Protein AF-A0A699GNB8-F1 (afdb_monomer)

Organism: Tanacetum cinerariifolium (NCBI:txid118510)

Mean predicted aligned error: 13.96 Å

Secondary structure (DSSP, 8-state):
--EE-TT--EE-PEEEEEEEEETTEEEEEEEEE------TT------HHHHHHTT-EEE-SSSSS-EEEEEETTEEEEEEHHHHTT-PPPTT-----TTTHHHHHHHHHHHHHTT-HHHHHHHH-S-----S---

InterPro domains:
  IPR021109 Aspartic peptidase domain superfamily [G3DSA:2.40.70.10] (1-85)

pLDDT: mean 73.47, std 14.06, range [39.5, 93.69]

Nearest PDB structures (foldseek):
  6l6r-assembly1_C  TM=3.092E-01  e=8.730E+00  Homo sapiens
  6z1p-assembly1_BR  TM=1.846E-01  e=8.236E+00  Tetrahymena thermophila SB210

Radius of gyration: 20.53 Å; Cα contacts (8 Å, |Δi|>4): 117; chains: 1; bounding box: 53×60×34 Å

Structure (mmCIF, N/CA/C/O backbone):
data_AF-A0A699GNB8-F1
#
_entry.id   AF-A0A699GNB8-F1
#
loop_
_atom_site.group_PDB
_atom_site.id
_atom_site.type_symbol
_atom_site.label_atom_id
_atom_site.label_alt_id
_atom_site.label_comp_id
_atom_site.label_asym_id
_atom_site.label_entity_id
_atom_site.label_seq_id
_atom_site.pdbx_PDB_ins_code
_atom_site.Cartn_x
_atom_site.Cartn_y
_atom_site.Cartn_z
_atom_site.occupancy
_atom_site.B_iso_or_equiv
_atom_site.auth_seq_id
_atom_site.auth_comp_id
_atom_site.auth_asym_id
_atom_site.auth_atom_id
_atom_site.pdbx_PDB_model_num
ATOM 1 N N . MET A 1 1 ? -0.543 -7.658 -21.594 1.00 76.81 1 MET A N 1
ATOM 2 C CA . MET A 1 1 ? -0.423 -6.201 -21.358 1.00 76.81 1 MET A CA 1
ATOM 3 C C . MET A 1 1 ? 0.951 -5.943 -20.771 1.00 76.81 1 MET A C 1
ATOM 5 O O . MET A 1 1 ? 1.406 -6.780 -20.005 1.00 76.81 1 MET A O 1
ATOM 9 N N . SER A 1 2 ? 1.599 -4.843 -21.142 1.00 83.44 2 SER A N 1
ATOM 10 C CA . SER A 1 2 ? 2.907 -4.433 -20.618 1.00 83.44 2 SER A CA 1
ATOM 11 C C . SER A 1 2 ? 2.793 -3.058 -19.958 1.00 83.44 2 SER A C 1
ATOM 13 O O . SER A 1 2 ? 1.975 -2.239 -20.381 1.00 83.44 2 SER A O 1
ATOM 15 N N . LEU A 1 3 ? 3.593 -2.815 -18.926 1.00 83.88 3 LEU A N 1
ATOM 16 C CA . LEU A 1 3 ? 3.687 -1.549 -18.209 1.00 83.88 3 LEU A CA 1
ATOM 17 C C . LEU A 1 3 ? 5.071 -0.946 -18.474 1.00 83.88 3 LEU A C 1
ATOM 19 O O . LEU A 1 3 ? 6.071 -1.626 -18.270 1.00 83.88 3 LEU A O 1
ATOM 23 N N . GLU A 1 4 ? 5.133 0.304 -18.928 1.00 87.56 4 GLU A N 1
ATOM 24 C CA . GLU A 1 4 ? 6.392 1.052 -19.014 1.00 87.56 4 GLU A CA 1
ATOM 25 C C . GLU A 1 4 ? 6.551 1.882 -17.736 1.00 87.56 4 GLU A C 1
ATOM 27 O O . GLU A 1 4 ? 5.699 2.715 -17.410 1.00 87.56 4 GLU A O 1
ATOM 32 N N . LEU A 1 5 ? 7.610 1.607 -16.980 1.00 84.00 5 LEU A N 1
ATOM 33 C CA . LEU A 1 5 ? 7.941 2.318 -15.750 1.00 84.00 5 LEU A CA 1
ATOM 34 C C . LEU A 1 5 ? 8.603 3.673 -16.056 1.00 84.00 5 LEU A C 1
ATOM 36 O O . LEU A 1 5 ? 8.977 3.978 -17.187 1.00 84.00 5 LEU A O 1
ATOM 40 N N . ALA A 1 6 ? 8.754 4.523 -15.035 1.00 79.50 6 ALA A N 1
ATOM 41 C CA . ALA A 1 6 ? 9.341 5.860 -15.198 1.00 79.50 6 ALA A CA 1
ATOM 42 C C . ALA A 1 6 ? 10.817 5.830 -15.648 1.00 79.50 6 ALA A C 1
ATOM 44 O O . ALA A 1 6 ? 11.308 6.796 -16.230 1.00 79.50 6 ALA A O 1
ATOM 45 N N . ASP A 1 7 ? 11.509 4.719 -15.398 1.00 84.38 7 ASP A N 1
ATOM 46 C CA . ASP A 1 7 ? 12.866 4.431 -15.867 1.00 84.38 7 ASP A CA 1
ATOM 47 C C . ASP A 1 7 ? 12.900 3.823 -17.284 1.00 84.38 7 ASP A C 1
ATOM 49 O O . ASP A 1 7 ? 13.975 3.502 -17.788 1.00 84.38 7 ASP A O 1
ATOM 53 N N . ARG A 1 8 ? 11.736 3.714 -17.945 1.00 87.25 8 ARG A N 1
ATOM 54 C CA . ARG A 1 8 ? 11.515 3.097 -19.264 1.00 87.25 8 ARG A CA 1
ATOM 55 C C . ARG A 1 8 ? 11.741 1.588 -19.308 1.00 87.25 8 ARG A C 1
ATOM 57 O O . ARG A 1 8 ? 11.813 1.013 -20.395 1.00 87.25 8 ARG A O 1
ATOM 64 N N . SER A 1 9 ? 11.847 0.929 -18.155 1.00 82.00 9 SER A N 1
ATOM 65 C CA . SER A 1 9 ? 11.803 -0.529 -18.121 1.00 82.00 9 SER A CA 1
ATOM 66 C C . SER A 1 9 ? 10.385 -1.014 -18.444 1.00 82.00 9 SER A C 1
ATOM 68 O O . SER A 1 9 ? 9.387 -0.385 -18.081 1.00 82.00 9 SER A O 1
ATOM 70 N N . ILE A 1 10 ? 10.298 -2.120 -19.182 1.00 85.25 10 ILE A N 1
ATOM 71 C CA . ILE A 1 10 ? 9.030 -2.745 -19.558 1.00 85.25 10 ILE A CA 1
ATOM 72 C C . ILE A 1 10 ? 8.823 -3.948 -18.648 1.00 85.25 10 ILE A C 1
ATOM 74 O O . ILE A 1 10 ? 9.642 -4.864 -18.636 1.00 85.25 10 ILE A O 1
ATOM 78 N N . GLN A 1 11 ? 7.713 -3.944 -17.922 1.00 84.31 11 GLN A N 1
ATOM 79 C CA . GLN A 1 11 ? 7.313 -5.011 -17.015 1.00 84.31 11 GLN A CA 1
ATOM 80 C C . GLN A 1 11 ? 6.002 -5.651 -17.477 1.00 84.31 11 GLN A C 1
ATOM 82 O O . GLN A 1 11 ? 5.139 -4.988 -18.061 1.00 84.31 11 GLN A O 1
ATOM 87 N N . TYR A 1 12 ? 5.837 -6.945 -17.213 1.00 83.81 12 TYR A N 1
ATOM 88 C CA . TYR A 1 12 ? 4.6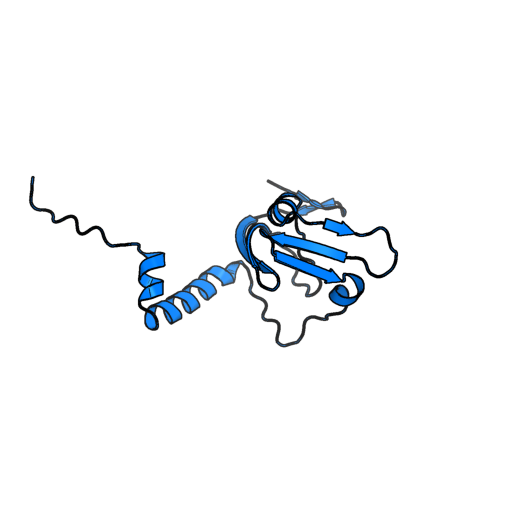44 -7.706 -17.594 1.00 83.81 12 TYR A CA 1
ATOM 89 C C . TYR A 1 12 ? 3.857 -8.081 -16.345 1.00 83.81 12 TYR A C 1
ATOM 91 O O . TYR A 1 12 ? 4.129 -9.110 -15.735 1.00 83.81 12 TYR A O 1
ATOM 99 N N . PRO A 1 13 ? 2.894 -7.247 -15.933 1.00 78.94 13 PRO A N 1
ATOM 100 C CA . PRO A 1 13 ? 2.222 -7.489 -14.678 1.00 78.94 13 PRO A CA 1
ATOM 101 C C . PRO A 1 13 ? 1.279 -8.687 -14.705 1.00 78.94 13 PRO A C 1
ATOM 103 O O . PRO A 1 13 ? 0.529 -8.881 -15.669 1.00 78.94 13 PRO A O 1
ATOM 106 N N . ARG A 1 14 ? 1.211 -9.390 -13.574 1.00 80.31 14 ARG A N 1
ATOM 107 C CA . ARG A 1 14 ? 0.137 -10.335 -13.253 1.00 80.31 14 ARG A CA 1
ATOM 108 C C . ARG A 1 14 ? -0.918 -9.621 -12.414 1.00 80.31 14 ARG A C 1
ATOM 110 O O . ARG A 1 14 ? -0.591 -8.902 -11.473 1.00 80.31 14 ARG A O 1
ATOM 117 N N . ARG A 1 15 ? -2.192 -9.784 -12.769 1.00 71.06 15 ARG A N 1
ATOM 118 C CA . ARG A 1 15 ? -3.305 -9.186 -12.022 1.00 71.06 15 ARG A CA 1
ATOM 119 C C . ARG A 1 15 ? -3.865 -10.215 -11.054 1.00 71.06 15 ARG A C 1
ATOM 121 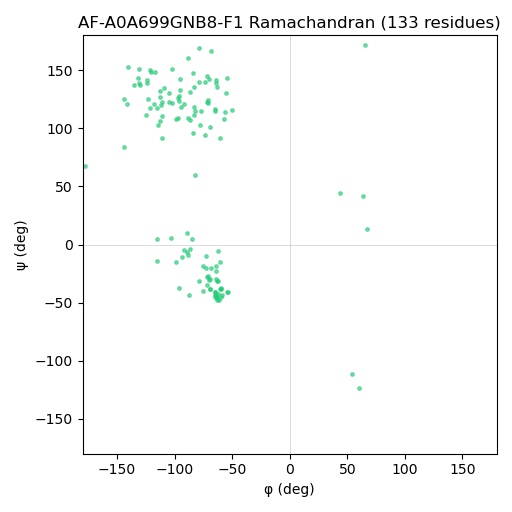O O . ARG A 1 15 ? -4.271 -11.285 -11.498 1.00 71.06 15 ARG A O 1
ATOM 128 N N . ILE A 1 16 ? -3.890 -9.882 -9.769 1.00 73.25 16 ILE A N 1
ATOM 129 C CA . ILE A 1 16 ? -4.399 -10.754 -8.708 1.00 73.25 16 ILE A CA 1
ATOM 130 C C . ILE A 1 16 ? -5.284 -9.927 -7.778 1.00 73.25 16 ILE A C 1
ATOM 132 O O . ILE A 1 16 ? -4.953 -8.796 -7.424 1.00 73.25 16 ILE A O 1
ATOM 136 N N . VAL A 1 17 ? -6.418 -10.495 -7.376 1.00 73.62 17 VAL A N 1
ATOM 137 C CA . VAL A 1 17 ? -7.271 -9.908 -6.339 1.00 73.62 17 VAL A CA 1
ATOM 138 C C . VAL A 1 17 ? -6.844 -10.496 -5.002 1.00 73.62 17 VAL A C 1
ATOM 140 O O . VAL A 1 17 ? -6.892 -11.709 -4.826 1.00 73.62 17 VAL A O 1
ATOM 143 N N . MET A 1 18 ? -6.435 -9.643 -4.063 1.00 75.88 18 MET A N 1
ATOM 144 C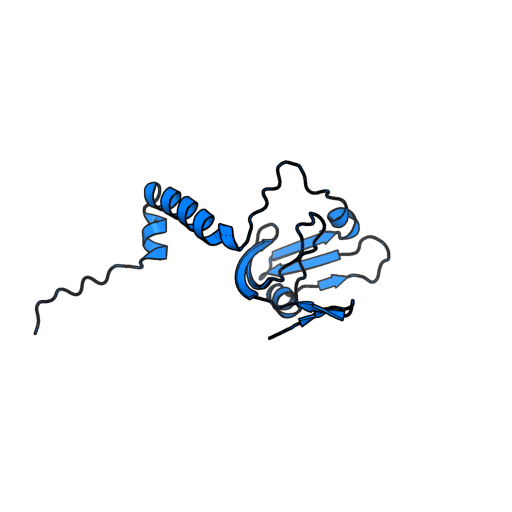 CA . MET A 1 18 ? -5.968 -10.069 -2.743 1.00 75.88 18 MET A CA 1
ATOM 145 C C . MET A 1 18 ? -6.644 -9.249 -1.642 1.00 75.88 18 MET A C 1
ATOM 147 O O . MET A 1 18 ? -6.886 -8.048 -1.792 1.00 75.88 18 MET A O 1
ATOM 151 N N . LEU A 1 19 ? -6.950 -9.904 -0.521 1.00 81.69 19 LEU A N 1
ATOM 152 C CA . LEU A 1 19 ? -7.366 -9.238 0.709 1.00 81.69 19 LEU A CA 1
ATOM 153 C C . LEU A 1 19 ? -6.118 -8.778 1.467 1.00 81.69 19 LEU A C 1
ATOM 155 O O . LEU A 1 19 ? -5.320 -9.608 1.886 1.00 81.69 19 LEU A O 1
ATOM 159 N N . ILE A 1 20 ? -5.959 -7.471 1.677 1.00 79.12 20 ILE A N 1
ATOM 160 C CA . ILE A 1 20 ? -4.855 -6.936 2.485 1.00 79.12 20 ILE A CA 1
ATOM 161 C C . ILE A 1 20 ? -5.380 -6.392 3.800 1.00 79.12 20 ILE A C 1
ATOM 163 O O . ILE A 1 20 ? -6.364 -5.645 3.841 1.00 79.12 20 ILE A O 1
ATOM 167 N N . LYS A 1 21 ? -4.668 -6.741 4.875 1.00 81.31 21 LYS A N 1
ATOM 168 C CA . LYS A 1 21 ? -4.864 -6.144 6.186 1.00 81.31 21 LYS A CA 1
ATOM 169 C C . LYS A 1 21 ? -4.109 -4.821 6.281 1.00 81.31 21 LYS A C 1
ATOM 171 O O . LYS A 1 21 ? -2.883 -4.792 6.258 1.00 81.31 21 LYS A O 1
ATOM 176 N N . VAL A 1 22 ? -4.843 -3.725 6.419 1.00 79.94 22 VAL A N 1
ATOM 177 C CA . VAL A 1 22 ? -4.295 -2.393 6.674 1.00 79.94 22 VAL A CA 1
ATOM 178 C C . VAL A 1 22 ? -4.747 -1.952 8.056 1.00 79.94 22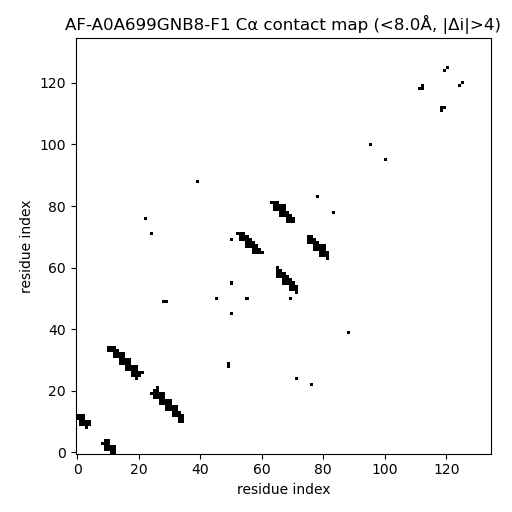 VAL A C 1
ATOM 180 O O . VAL A 1 22 ? -5.901 -1.562 8.248 1.00 79.94 22 VAL A O 1
ATOM 183 N N . ASP A 1 23 ? -3.829 -2.034 9.022 1.00 84.88 23 ASP A N 1
ATOM 184 C CA . ASP A 1 23 ? -4.125 -1.850 10.446 1.00 84.88 23 ASP A CA 1
ATOM 185 C C . ASP A 1 23 ? -5.268 -2.788 10.893 1.00 84.88 23 ASP A C 1
ATOM 187 O O . ASP A 1 23 ? -5.097 -4.010 10.890 1.00 84.88 23 ASP A O 1
ATOM 191 N N . LYS A 1 24 ? -6.445 -2.255 11.232 1.00 84.06 24 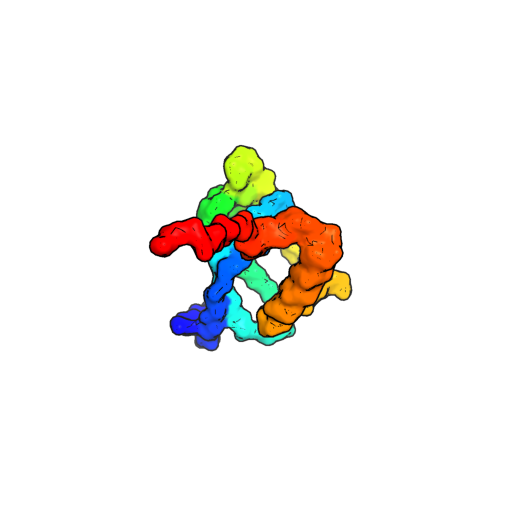LYS A N 1
ATOM 192 C CA . LYS A 1 24 ? -7.624 -3.049 11.610 1.00 84.06 24 LYS A CA 1
ATOM 193 C C . LYS A 1 24 ? -8.526 -3.479 10.448 1.00 84.06 24 LYS A C 1
ATOM 195 O O . LYS A 1 24 ? -9.447 -4.261 10.667 1.00 84.06 24 LYS A O 1
ATOM 200 N N . PHE A 1 25 ? -8.314 -2.972 9.235 1.00 83.12 25 PHE A N 1
ATOM 201 C CA . PHE A 1 25 ? -9.185 -3.263 8.094 1.00 83.12 25 PHE A CA 1
ATOM 202 C C . PHE A 1 25 ? -8.648 -4.414 7.260 1.00 83.12 25 PHE A C 1
ATOM 204 O O . PHE A 1 25 ? -7.450 -4.474 7.025 1.00 83.12 25 PHE A O 1
ATOM 211 N N . VAL A 1 26 ? -9.531 -5.266 6.742 1.00 85.69 26 VAL A N 1
ATOM 212 C CA . VAL A 1 26 ? -9.207 -6.247 5.699 1.00 85.69 26 VAL A CA 1
ATOM 213 C C . VAL A 1 26 ? -10.011 -5.871 4.465 1.00 85.69 26 VAL A C 1
ATOM 215 O O . VAL A 1 26 ? -11.240 -5.825 4.524 1.00 85.69 26 VAL A O 1
ATOM 218 N N . LEU A 1 27 ? -9.327 -5.527 3.375 1.00 82.88 27 LEU A N 1
ATOM 219 C CA . LEU A 1 27 ? -9.966 -4.975 2.182 1.00 82.88 27 LEU A CA 1
ATOM 220 C C . LEU A 1 27 ? -9.524 -5.718 0.923 1.00 82.88 27 LEU A C 1
ATOM 222 O O . LEU A 1 27 ? -8.325 -5.961 0.764 1.00 82.88 27 LEU A O 1
ATOM 226 N N . PRO A 1 28 ? -10.461 -6.031 0.009 1.00 80.19 28 PRO A N 1
ATOM 227 C CA . PRO A 1 28 ? -10.108 -6.532 -1.305 1.00 80.19 28 PRO A CA 1
ATOM 228 C C . PRO A 1 28 ? -9.524 -5.394 -2.127 1.00 80.19 28 PRO A C 1
ATOM 230 O O . PRO A 1 28 ? -10.166 -4.365 -2.358 1.00 80.19 28 PRO A O 1
ATOM 233 N N . PHE A 1 29 ? -8.304 -5.603 -2.591 1.00 79.75 29 PHE A N 1
ATOM 234 C CA . PHE A 1 29 ? -7.657 -4.728 -3.543 1.00 79.75 29 PHE A CA 1
ATOM 235 C C . PHE A 1 29 ? -7.243 -5.543 -4.762 1.00 79.75 29 PHE A C 1
ATOM 237 O O . PHE A 1 29 ? -6.833 -6.701 -4.682 1.00 79.75 29 PHE A O 1
ATOM 244 N N . ASP A 1 30 ? -7.403 -4.910 -5.911 1.00 73.94 30 ASP A N 1
ATOM 245 C CA . ASP A 1 30 ? -6.961 -5.440 -7.186 1.00 73.94 30 ASP A CA 1
ATOM 246 C C . ASP A 1 30 ? -5.510 -5.002 -7.391 1.00 73.94 30 ASP A C 1
ATOM 248 O O . ASP A 1 30 ? -5.240 -3.804 -7.550 1.00 73.94 30 ASP A O 1
ATOM 252 N N . PHE A 1 31 ? -4.583 -5.955 -7.295 1.00 73.56 31 PHE A N 1
ATOM 253 C CA . PHE A 1 31 ? -3.157 -5.703 -7.425 1.00 73.56 31 PHE A CA 1
ATOM 254 C C . PHE A 1 31 ? -2.633 -6.109 -8.784 1.00 73.56 31 PHE A C 1
ATOM 256 O O . PHE A 1 31 ? -3.083 -7.042 -9.447 1.00 73.56 31 PHE A O 1
ATOM 263 N N . VAL A 1 32 ? -1.599 -5.376 -9.149 1.00 73.94 32 VAL A N 1
ATOM 264 C CA . VAL A 1 32 ? -0.751 -5.615 -10.296 1.00 73.94 32 VAL A CA 1
ATOM 265 C C . VAL A 1 32 ? 0.598 -5.988 -9.696 1.00 73.94 32 VAL A C 1
ATOM 267 O O . VAL A 1 32 ? 1.275 -5.130 -9.132 1.00 73.94 32 VAL A O 1
ATOM 270 N N . ILE A 1 33 ? 0.946 -7.269 -9.756 1.00 76.00 33 ILE A N 1
ATOM 271 C CA . ILE A 1 33 ? 2.240 -7.787 -9.311 1.00 76.00 33 ILE A CA 1
ATOM 272 C C . ILE A 1 33 ? 3.211 -7.673 -10.481 1.00 76.00 33 ILE A C 1
ATOM 274 O O . ILE A 1 33 ? 2.873 -8.054 -11.603 1.00 76.00 33 ILE A O 1
ATOM 278 N N . LEU A 1 34 ? 4.391 -7.115 -10.223 1.00 77.25 34 LEU A N 1
ATOM 279 C CA . LEU A 1 34 ? 5.469 -6.967 -11.196 1.00 77.25 34 LEU A CA 1
ATOM 280 C C . LEU A 1 34 ? 6.624 -7.875 -10.771 1.00 77.25 34 LEU A C 1
ATOM 282 O O . LEU A 1 34 ? 7.028 -7.820 -9.610 1.00 77.25 34 LEU A O 1
ATOM 286 N N . ASP A 1 35 ? 7.165 -8.650 -11.710 1.00 75.38 35 ASP A N 1
ATOM 287 C CA . ASP A 1 35 ? 8.360 -9.463 -11.480 1.00 75.38 35 ASP A CA 1
ATOM 288 C C . ASP A 1 35 ? 9.568 -8.520 -11.328 1.00 75.38 35 ASP A C 1
ATOM 290 O O . ASP A 1 35 ? 10.089 -7.956 -12.295 1.00 75.38 35 ASP A O 1
ATOM 294 N N . MET A 1 36 ? 9.982 -8.281 -10.086 1.00 73.38 36 MET A N 1
ATOM 295 C CA . MET A 1 36 ? 11.117 -7.425 -9.741 1.00 73.38 36 MET A CA 1
ATOM 296 C C . MET A 1 36 ? 12.161 -8.232 -8.959 1.00 73.38 36 MET A C 1
ATOM 298 O O . MET A 1 36 ? 11.786 -9.183 -8.275 1.00 73.38 36 MET A O 1
ATOM 302 N N . PRO A 1 37 ? 13.462 -7.886 -9.058 1.00 70.38 37 PRO A N 1
ATOM 303 C CA . PRO A 1 37 ? 14.500 -8.531 -8.257 1.00 70.38 37 PRO A CA 1
ATOM 304 C C . PRO A 1 37 ? 14.162 -8.442 -6.772 1.00 70.38 37 PRO A C 1
ATOM 306 O O . PRO A 1 37 ? 13.650 -7.416 -6.337 1.00 70.38 37 PRO A O 1
ATOM 309 N N . GLU A 1 38 ? 14.479 -9.478 -6.003 1.00 68.19 38 GLU A N 1
ATOM 310 C CA . GLU A 1 38 ? 14.286 -9.474 -4.555 1.00 68.19 38 GLU A CA 1
ATOM 311 C C . GLU A 1 38 ? 15.042 -8.291 -3.925 1.00 68.19 38 GLU A C 1
ATOM 313 O O . GLU A 1 38 ? 16.273 -8.242 -3.896 1.00 68.19 38 GLU A O 1
ATOM 318 N N . ASP A 1 39 ? 14.289 -7.293 -3.468 1.00 66.00 39 ASP A N 1
ATOM 319 C CA . ASP A 1 39 ? 14.803 -6.137 -2.747 1.00 66.00 39 ASP A CA 1
ATOM 320 C C . ASP A 1 39 ? 13.807 -5.798 -1.638 1.00 66.00 39 ASP A C 1
ATOM 322 O O . ASP A 1 39 ? 12.637 -5.485 -1.875 1.00 66.00 39 ASP A O 1
ATOM 326 N N . SER A 1 40 ? 14.301 -5.835 -0.403 1.00 59.72 40 SER A N 1
ATOM 327 C CA . SER A 1 40 ? 13.549 -5.531 0.814 1.00 59.72 40 SER A CA 1
ATOM 328 C C . SER A 1 40 ? 13.033 -4.085 0.868 1.00 59.72 40 SER A C 1
ATOM 330 O O . SER A 1 40 ? 12.290 -3.706 1.774 1.00 59.72 40 SER A O 1
ATOM 332 N N . LYS A 1 41 ? 13.409 -3.254 -0.110 1.00 63.44 41 LYS A N 1
ATOM 333 C CA . LYS A 1 41 ? 12.960 -1.870 -0.270 1.00 63.44 41 LYS A CA 1
ATOM 334 C C . LYS A 1 41 ? 11.915 -1.679 -1.363 1.00 63.44 41 LYS A C 1
ATOM 336 O O . LYS A 1 41 ? 11.579 -0.524 -1.633 1.00 63.44 41 LYS A O 1
ATOM 341 N N . ILE A 1 42 ? 11.400 -2.737 -1.994 1.00 65.62 42 ILE A N 1
ATOM 342 C CA . ILE A 1 42 ? 10.356 -2.591 -3.016 1.00 65.62 42 ILE A CA 1
ATOM 343 C C . ILE A 1 42 ? 9.076 -2.041 -2.368 1.00 65.62 42 ILE A C 1
ATOM 345 O O . ILE A 1 42 ? 8.459 -2.710 -1.538 1.00 65.62 42 ILE A O 1
ATOM 349 N N . PRO A 1 43 ? 8.638 -0.820 -2.726 1.00 65.56 43 PRO A N 1
ATOM 350 C CA . PRO A 1 43 ? 7.458 -0.230 -2.120 1.00 65.56 43 PRO A CA 1
ATOM 351 C C . PRO A 1 43 ? 6.176 -0.817 -2.724 1.00 65.56 43 PRO A C 1
ATOM 353 O O . PRO A 1 43 ? 6.050 -0.952 -3.942 1.00 65.56 43 PRO A O 1
ATOM 356 N N . ILE A 1 44 ? 5.168 -1.069 -1.884 1.00 74.38 44 ILE A N 1
ATOM 357 C CA . ILE A 1 44 ? 3.805 -1.363 -2.347 1.00 74.38 44 ILE A CA 1
ATOM 358 C C . ILE A 1 44 ? 3.191 -0.081 -2.919 1.00 74.38 44 ILE A C 1
ATOM 360 O O . ILE A 1 44 ? 3.054 0.929 -2.222 1.00 74.38 44 ILE A O 1
ATOM 364 N N . ILE A 1 45 ? 2.777 -0.124 -4.187 1.00 77.31 45 ILE A N 1
ATOM 365 C CA . ILE A 1 45 ? 2.133 1.006 -4.862 1.00 77.31 45 ILE A CA 1
ATOM 366 C C . ILE A 1 45 ? 0.615 0.828 -4.814 1.00 77.31 45 ILE A C 1
ATOM 368 O O . ILE A 1 45 ? 0.041 0.003 -5.523 1.00 77.31 45 ILE A O 1
ATOM 372 N N . LEU A 1 46 ? -0.060 1.647 -4.006 1.00 78.44 46 LEU A N 1
ATOM 373 C CA . LEU A 1 46 ? -1.522 1.698 -3.984 1.00 78.44 46 LEU A CA 1
ATOM 374 C C . LEU A 1 46 ? -2.040 2.611 -5.097 1.00 78.44 46 LEU A C 1
ATOM 376 O O . LEU A 1 46 ? -1.881 3.832 -5.064 1.00 78.44 46 LEU A O 1
ATOM 380 N N . GLY A 1 47 ? -2.689 2.006 -6.089 1.00 82.25 47 GLY A N 1
ATOM 381 C CA . GLY A 1 47 ? -3.334 2.739 -7.172 1.00 82.25 47 GLY A CA 1
ATOM 382 C C . GLY A 1 47 ? -4.555 3.546 -6.714 1.00 82.25 47 GLY A C 1
ATOM 383 O O . GLY A 1 47 ? -5.127 3.331 -5.645 1.00 82.25 47 GLY A O 1
ATOM 384 N N . ARG A 1 48 ? -5.025 4.449 -7.586 1.00 86.81 48 ARG A N 1
ATOM 385 C CA . ARG A 1 48 ? -6.240 5.253 -7.346 1.00 86.81 48 ARG A CA 1
ATOM 386 C C . ARG A 1 48 ? -7.483 4.420 -6.993 1.00 86.81 48 ARG A C 1
ATOM 388 O O . ARG A 1 48 ? -8.193 4.854 -6.092 1.00 86.81 48 ARG A O 1
ATOM 395 N N . PRO A 1 49 ? -7.765 3.263 -7.633 1.00 84.75 49 PRO A N 1
ATOM 396 C CA . PRO A 1 49 ? -8.913 2.437 -7.255 1.00 84.75 49 PRO A CA 1
ATOM 397 C C . PRO A 1 49 ? -8.843 1.955 -5.801 1.00 84.75 49 PRO A C 1
ATOM 399 O O . PRO A 1 49 ? -9.816 2.104 -5.071 1.00 84.75 49 PRO A O 1
ATOM 402 N N . ALA A 1 50 ? -7.678 1.474 -5.355 1.00 82.69 50 ALA A N 1
ATOM 403 C CA . ALA A 1 50 ? -7.472 1.045 -3.973 1.00 82.69 50 ALA A CA 1
ATOM 404 C C . ALA A 1 50 ? -7.683 2.205 -2.986 1.00 82.69 50 ALA A C 1
ATOM 406 O O . ALA A 1 50 ? -8.460 2.105 -2.037 1.00 82.69 50 ALA A O 1
ATOM 407 N N . LEU A 1 51 ? -7.072 3.358 -3.267 1.00 87.81 51 LEU A N 1
ATOM 408 C CA . LEU A 1 51 ? -7.256 4.563 -2.457 1.00 87.81 51 LEU A CA 1
ATOM 409 C C . LEU A 1 51 ? -8.727 5.013 -2.413 1.00 87.81 51 LEU A C 1
ATOM 411 O O . LEU A 1 51 ? -9.215 5.414 -1.353 1.00 87.81 51 LEU A O 1
ATOM 415 N N . ALA A 1 52 ? -9.454 4.897 -3.528 1.00 88.25 52 ALA A N 1
ATOM 416 C CA . ALA A 1 52 ? -10.872 5.236 -3.613 1.00 88.25 52 ALA A CA 1
ATOM 417 C C . ALA A 1 52 ? -11.750 4.319 -2.747 1.00 88.25 52 ALA A C 1
ATOM 419 O O . ALA A 1 52 ? -12.634 4.830 -2.056 1.00 88.25 52 ALA A O 1
ATOM 420 N N . THR A 1 53 ? -11.474 3.008 -2.707 1.00 86.69 53 THR A N 1
ATOM 421 C CA . THR A 1 53 ? -12.175 2.049 -1.829 1.00 86.69 53 THR A CA 1
ATOM 422 C C . THR A 1 53 ? -12.121 2.491 -0.366 1.00 86.69 53 THR A C 1
ATOM 424 O O . THR A 1 53 ? -13.125 2.460 0.340 1.00 86.69 53 THR A O 1
ATOM 427 N N . THR A 1 54 ? -10.966 2.993 0.071 1.00 89.62 54 THR A N 1
ATOM 428 C CA . THR A 1 54 ? -10.749 3.513 1.430 1.00 89.62 54 THR A CA 1
ATOM 429 C C . THR A 1 54 ? -11.054 4.997 1.602 1.00 89.62 54 THR A C 1
ATOM 431 O O . THR A 1 54 ? -10.652 5.575 2.607 1.00 89.62 54 THR A O 1
ATOM 434 N N . ARG A 1 55 ? -11.670 5.671 0.621 1.00 91.75 55 ARG A N 1
ATOM 435 C CA . ARG A 1 55 ? -11.893 7.133 0.650 1.00 91.75 55 ARG A CA 1
ATOM 436 C C . ARG A 1 55 ? -10.651 7.901 1.133 1.00 91.75 55 ARG A C 1
ATOM 438 O O . ARG A 1 55 ? -10.745 8.760 2.014 1.00 91.75 55 ARG A O 1
ATOM 445 N N . ALA A 1 56 ? -9.484 7.515 0.615 1.00 92.38 56 ALA A N 1
ATOM 446 C CA . ALA A 1 56 ? -8.210 7.948 1.160 1.00 92.38 56 ALA A CA 1
ATOM 447 C C . ALA A 1 56 ? -8.030 9.465 1.030 1.00 92.38 56 ALA A C 1
ATOM 449 O O . ALA A 1 56 ? -8.331 10.054 -0.009 1.00 92.38 56 ALA A O 1
ATOM 450 N N . MET A 1 57 ? -7.485 10.087 2.072 1.00 93.00 57 MET A N 1
ATOM 451 C CA . MET A 1 57 ? -7.094 11.493 2.088 1.00 93.00 57 MET A CA 1
ATOM 452 C C . MET A 1 57 ? -5.588 11.586 2.315 1.00 93.00 57 MET A C 1
ATOM 454 O O . MET A 1 57 ? -5.083 11.105 3.329 1.00 93.00 57 MET A O 1
ATOM 458 N N . ILE A 1 58 ? -4.883 12.202 1.368 1.00 92.31 58 ILE A N 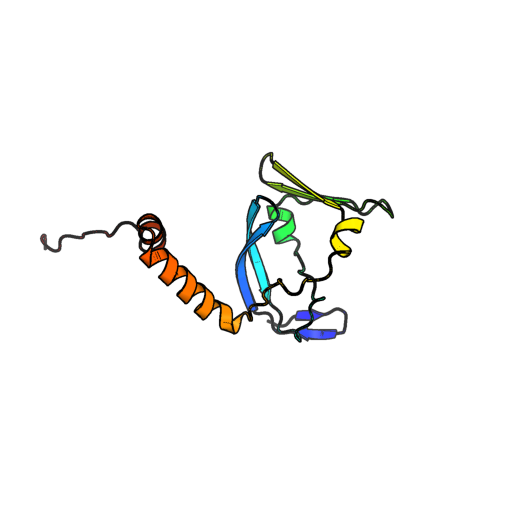1
ATOM 459 C CA . ILE A 1 58 ? -3.426 12.343 1.394 1.00 92.31 58 ILE A CA 1
ATOM 460 C C . ILE A 1 58 ? -3.095 13.820 1.620 1.00 92.31 58 ILE A C 1
ATOM 462 O O . ILE A 1 58 ? -3.326 14.651 0.743 1.00 92.31 58 ILE A O 1
ATOM 466 N N . ASP A 1 59 ? -2.558 14.140 2.795 1.00 91.75 59 ASP A N 1
ATOM 467 C CA . ASP A 1 59 ? -2.054 15.471 3.128 1.00 91.75 59 ASP A CA 1
ATOM 468 C C . ASP A 1 59 ? -0.531 15.508 2.956 1.00 91.75 59 ASP A C 1
ATOM 470 O O . ASP A 1 59 ? 0.225 14.930 3.743 1.00 91.75 59 ASP A O 1
ATOM 474 N N . VAL A 1 60 ? -0.101 16.199 1.899 1.00 90.62 60 VAL A N 1
ATOM 475 C CA . VAL A 1 60 ? 1.309 16.420 1.542 1.00 90.62 60 VAL A CA 1
ATOM 476 C C . VAL A 1 60 ? 1.716 17.890 1.620 1.00 90.62 60 VAL A C 1
ATOM 478 O O . VAL A 1 60 ? 2.832 18.234 1.233 1.00 90.62 60 VAL A O 1
ATOM 481 N N . PHE A 1 61 ? 0.821 18.775 2.072 1.00 87.44 61 PHE A N 1
ATOM 482 C CA . PHE A 1 61 ? 1.067 20.217 2.044 1.00 87.44 61 PHE A CA 1
ATOM 483 C C . PHE A 1 61 ? 2.230 20.603 2.965 1.00 87.44 61 PHE A C 1
ATOM 485 O O . PHE A 1 61 ? 3.088 21.415 2.612 1.00 87.44 61 PHE A O 1
ATOM 492 N N . ASN A 1 62 ? 2.289 19.983 4.144 1.00 81.25 62 ASN A N 1
ATOM 493 C CA . ASN A 1 62 ? 3.353 20.231 5.102 1.00 81.25 62 ASN A CA 1
ATOM 494 C C . ASN A 1 62 ? 4.601 19.396 4.780 1.00 81.25 62 ASN A C 1
ATOM 496 O O . ASN A 1 62 ? 4.539 18.188 4.563 1.00 81.25 62 ASN A O 1
ATOM 500 N N . LYS A 1 63 ? 5.780 20.032 4.838 1.00 77.94 63 LYS A N 1
ATOM 501 C CA . LYS A 1 63 ? 7.075 19.335 4.691 1.00 77.94 63 LYS A CA 1
ATOM 502 C C . LYS A 1 63 ? 7.352 18.318 5.810 1.00 77.94 63 LYS A C 1
ATOM 504 O O . LYS A 1 63 ? 8.228 17.477 5.633 1.00 77.94 63 LYS A O 1
ATOM 509 N N . LYS A 1 64 ? 6.645 18.429 6.938 1.00 78.94 64 LYS A N 1
ATOM 510 C CA . LYS A 1 64 ? 6.687 17.541 8.107 1.00 78.94 64 LYS A CA 1
ATOM 511 C C . LYS A 1 64 ? 5.257 17.161 8.495 1.00 78.94 64 LYS A C 1
ATOM 513 O O . LYS A 1 64 ? 4.360 17.984 8.339 1.00 78.94 64 LYS A O 1
ATOM 518 N N . ASN A 1 65 ? 5.075 15.984 9.075 1.00 79.69 65 ASN A N 1
ATOM 519 C CA . ASN A 1 65 ? 3.797 15.385 9.452 1.00 79.69 65 ASN A CA 1
ATOM 520 C C . ASN A 1 65 ? 2.888 15.104 8.247 1.00 79.69 65 ASN A C 1
ATOM 522 O O . ASN A 1 65 ? 1.684 15.371 8.308 1.00 79.69 65 ASN A O 1
ATOM 526 N N . LYS A 1 66 ? 3.455 14.593 7.149 1.00 90.00 66 LYS A N 1
ATOM 527 C CA . LYS A 1 66 ? 2.658 14.128 6.002 1.00 90.00 66 LYS A CA 1
ATOM 528 C C . LYS A 1 66 ? 1.788 12.957 6.438 1.00 90.00 66 LYS A C 1
ATOM 530 O O . LYS A 1 66 ? 2.268 12.056 7.130 1.00 90.00 66 LYS A O 1
ATOM 535 N N . LYS A 1 67 ? 0.518 12.958 6.041 1.00 91.31 67 LYS A N 1
ATOM 536 C CA . LYS A 1 67 ? -0.454 11.975 6.532 1.00 91.31 67 LYS A CA 1
ATOM 537 C C . LYS A 1 67 ? -1.231 11.327 5.407 1.00 91.31 67 LYS A C 1
ATOM 539 O O . LYS A 1 67 ? -1.710 12.005 4.503 1.00 91.31 67 LYS A O 1
ATOM 544 N N . ILE A 1 68 ? -1.436 10.022 5.534 1.00 91.44 68 ILE A N 1
ATOM 545 C CA . ILE A 1 68 ? -2.415 9.278 4.743 1.00 91.44 68 ILE A CA 1
ATOM 546 C C . ILE A 1 68 ? -3.513 8.831 5.695 1.00 91.44 68 ILE A C 1
ATOM 548 O O . ILE A 1 68 ? -3.256 8.117 6.658 1.00 91.44 68 ILE A O 1
ATOM 552 N N . THR A 1 69 ? -4.742 9.262 5.437 1.00 92.38 69 THR A N 1
ATOM 553 C CA . THR A 1 69 ? -5.920 8.792 6.165 1.00 92.38 69 THR A CA 1
ATOM 554 C C . THR A 1 69 ? -6.696 7.833 5.283 1.00 92.38 69 THR A C 1
ATOM 556 O O . THR A 1 69 ? -7.119 8.225 4.200 1.00 92.38 69 THR A O 1
ATOM 559 N N . LEU A 1 70 ? -6.914 6.609 5.752 1.00 92.25 70 LEU A N 1
ATOM 560 C CA . LEU A 1 70 ? -7.795 5.628 5.1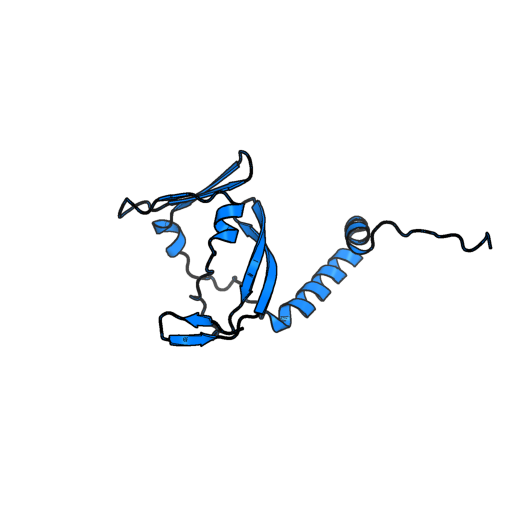22 1.00 92.25 70 LEU A CA 1
ATOM 561 C C . LEU A 1 70 ? -9.080 5.541 5.944 1.00 92.25 70 LEU A C 1
ATOM 563 O O . LEU A 1 70 ? -9.014 5.410 7.164 1.00 92.25 70 LEU A O 1
ATOM 567 N N . ARG A 1 71 ? -10.241 5.634 5.301 1.00 93.56 71 ARG A N 1
ATOM 568 C CA . ARG A 1 71 ? -11.563 5.615 5.932 1.00 93.56 71 ARG A CA 1
ATOM 569 C C . ARG A 1 71 ? -12.435 4.499 5.356 1.00 93.56 71 ARG A C 1
ATOM 571 O O . ARG A 1 71 ? -12.713 4.465 4.160 1.00 93.56 71 ARG A O 1
ATOM 578 N N . VAL A 1 72 ? -12.949 3.642 6.230 1.00 90.38 72 VAL A N 1
ATOM 579 C CA . VAL A 1 72 ? -13.887 2.568 5.887 1.00 90.38 72 VAL A CA 1
ATOM 580 C C . VAL A 1 72 ? -15.123 2.740 6.763 1.00 90.38 72 VAL A C 1
ATOM 582 O O . VAL A 1 72 ? -15.054 2.617 7.982 1.00 90.38 72 VAL A O 1
ATOM 585 N N . GLY A 1 73 ? -16.253 3.100 6.148 1.00 89.56 73 GLY A N 1
ATOM 586 C CA . GLY A 1 73 ? -17.445 3.514 6.893 1.00 89.56 73 GLY A CA 1
ATOM 587 C C . GLY A 1 73 ? -17.170 4.753 7.755 1.00 89.56 73 GLY A C 1
ATOM 588 O O . GLY A 1 73 ? -16.738 5.795 7.244 1.00 89.56 73 GLY A O 1
ATOM 589 N N . ASP A 1 74 ? -17.408 4.632 9.058 1.00 92.12 74 ASP A N 1
ATOM 590 C CA . ASP A 1 74 ? -17.142 5.687 10.045 1.00 92.12 74 ASP A CA 1
ATOM 591 C C . ASP A 1 74 ? -15.774 5.568 10.717 1.00 92.12 74 ASP A C 1
ATOM 593 O O . ASP A 1 74 ? -15.298 6.520 11.339 1.00 92.12 74 ASP A O 1
ATOM 597 N N . ASP A 1 75 ? -15.100 4.440 10.513 1.00 93.00 75 ASP A N 1
ATOM 598 C CA . ASP A 1 75 ? -13.767 4.205 11.029 1.00 93.00 75 ASP A CA 1
ATOM 599 C C . ASP A 1 75 ? -12.693 4.792 10.115 1.00 93.00 75 ASP A C 1
ATOM 601 O O . ASP A 1 75 ? -12.811 4.806 8.887 1.00 93.00 75 ASP A O 1
ATOM 605 N N . LYS A 1 76 ? -11.592 5.244 10.722 1.00 93.69 76 LYS A N 1
ATOM 606 C CA . LYS A 1 76 ? -10.416 5.725 9.996 1.00 93.69 76 LYS A CA 1
ATOM 607 C C . LYS A 1 76 ? -9.115 5.295 10.653 1.00 93.69 76 LYS A C 1
ATOM 609 O O . LYS A 1 76 ? -9.045 5.155 11.871 1.00 93.69 76 LYS A O 1
ATOM 614 N N . VAL A 1 77 ? -8.083 5.181 9.832 1.00 90.75 77 VAL A N 1
ATOM 615 C CA . VAL A 1 77 ? -6.693 4.955 10.231 1.00 90.75 77 VAL A CA 1
ATOM 616 C C . VAL A 1 77 ? -5.849 6.069 9.631 1.00 90.75 77 VAL A C 1
ATOM 618 O O . VAL A 1 77 ? -6.090 6.487 8.499 1.00 90.75 77 VAL A O 1
ATOM 621 N N . ILE A 1 78 ? -4.896 6.588 10.404 1.00 91.38 78 ILE A N 1
ATOM 622 C CA . ILE A 1 78 ? -4.027 7.695 9.999 1.00 91.38 78 ILE A CA 1
ATOM 623 C C . ILE A 1 78 ? -2.581 7.219 10.079 1.00 91.38 78 ILE A C 1
ATOM 625 O O . ILE A 1 78 ? -2.085 6.921 11.162 1.00 91.38 78 ILE A O 1
ATOM 629 N N . PHE A 1 79 ? -1.906 7.200 8.936 1.00 87.94 79 PHE A N 1
ATOM 630 C CA . PHE A 1 79 ? -0.485 6.907 8.819 1.00 87.94 79 PHE A CA 1
ATOM 631 C C . PHE A 1 79 ? 0.305 8.209 8.758 1.00 87.94 79 PHE A C 1
ATOM 633 O O . PHE A 1 79 ? 0.023 9.064 7.916 1.00 87.94 79 PHE A O 1
ATOM 640 N N . ASP A 1 80 ? 1.293 8.353 9.639 1.00 87.31 80 ASP A N 1
ATOM 641 C CA . ASP A 1 80 ? 2.296 9.416 9.567 1.00 87.31 80 ASP A CA 1
ATOM 642 C C . ASP A 1 80 ? 3.443 8.945 8.670 1.00 87.31 80 ASP A C 1
ATOM 644 O O . ASP A 1 80 ? 4.245 8.095 9.059 1.00 87.31 80 ASP A O 1
ATOM 648 N N . MET A 1 81 ? 3.527 9.496 7.459 1.00 80.62 81 MET A N 1
ATOM 649 C CA . MET A 1 81 ? 4.511 9.053 6.471 1.00 80.62 81 MET A CA 1
ATOM 650 C C . MET A 1 81 ? 5.949 9.310 6.934 1.00 80.62 81 MET A C 1
ATOM 652 O O . MET A 1 81 ? 6.844 8.550 6.580 1.00 80.62 81 MET A O 1
ATOM 656 N N . ASP A 1 82 ? 6.195 10.339 7.747 1.00 78.19 82 ASP A N 1
ATOM 657 C CA . ASP A 1 82 ? 7.551 10.666 8.194 1.00 78.19 82 ASP A CA 1
ATOM 658 C C . ASP A 1 82 ? 8.052 9.690 9.280 1.00 78.19 82 ASP A C 1
ATOM 660 O O . ASP A 1 82 ? 9.262 9.574 9.509 1.00 78.19 82 ASP A O 1
ATOM 664 N N . GLN A 1 83 ? 7.138 8.966 9.936 1.00 69.56 83 GLN A N 1
ATOM 665 C CA . GLN A 1 83 ? 7.446 7.899 10.895 1.00 69.56 83 GLN A CA 1
ATOM 666 C C . GLN A 1 83 ? 7.405 6.509 10.249 1.00 69.56 83 GLN A C 1
ATOM 668 O O . GLN A 1 83 ? 8.248 5.669 10.561 1.00 69.56 83 GLN A O 1
ATOM 673 N N . SER A 1 84 ? 6.473 6.270 9.322 1.00 62.81 84 SER A N 1
ATOM 674 C CA . SER A 1 84 ? 6.277 4.966 8.678 1.00 62.81 84 SER A CA 1
ATOM 675 C C . SER A 1 84 ? 7.420 4.561 7.739 1.00 62.81 84 SER A C 1
ATOM 677 O O . SER A 1 84 ? 7.715 3.377 7.642 1.00 62.81 84 SER A O 1
ATOM 679 N N . ILE A 1 85 ? 8.119 5.515 7.109 1.00 58.78 85 ILE A N 1
ATOM 680 C CA . ILE A 1 85 ? 9.246 5.239 6.187 1.00 58.78 85 ILE A CA 1
ATOM 681 C C . ILE A 1 85 ? 10.518 4.768 6.934 1.00 58.78 85 ILE A C 1
ATOM 683 O O . ILE A 1 85 ? 11.484 4.33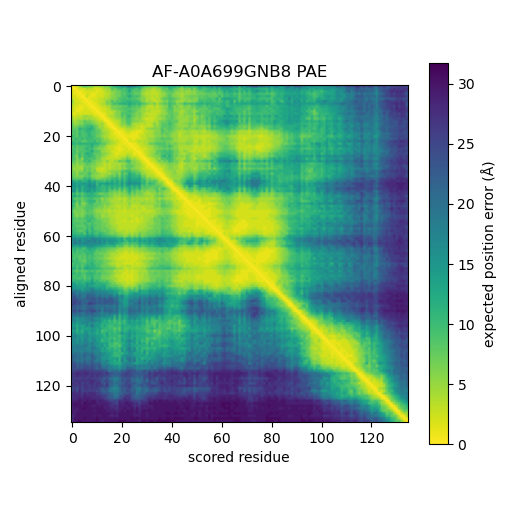3 6.317 1.00 58.78 85 ILE A O 1
ATOM 687 N N . LYS A 1 86 ? 10.548 4.842 8.272 1.00 54.34 86 LYS A N 1
ATOM 688 C CA . LYS A 1 86 ? 11.741 4.523 9.080 1.00 54.34 86 LYS A CA 1
ATOM 689 C C . LYS A 1 86 ? 11.830 3.071 9.551 1.00 54.34 86 LYS A C 1
ATOM 691 O O . LYS A 1 86 ? 12.816 2.726 10.199 1.00 54.34 86 LYS A O 1
ATOM 696 N N . ARG A 1 87 ? 10.818 2.236 9.295 1.00 55.50 87 ARG A N 1
ATOM 697 C CA . ARG A 1 87 ? 10.908 0.811 9.632 1.00 55.50 87 ARG A CA 1
ATOM 698 C C . ARG A 1 87 ? 11.779 0.116 8.591 1.00 55.50 87 ARG A C 1
ATOM 700 O O . ARG A 1 87 ? 11.422 0.077 7.419 1.00 55.50 87 ARG A O 1
ATOM 707 N N . HIS A 1 88 ? 12.930 -0.383 9.031 1.00 52.97 88 HIS A N 1
ATOM 708 C CA . HIS A 1 88 ? 13.664 -1.390 8.280 1.00 52.97 88 HIS A CA 1
ATOM 709 C C . HIS A 1 88 ? 12.917 -2.718 8.410 1.00 52.97 88 HIS A C 1
ATOM 711 O O . HIS A 1 88 ? 12.433 -2.991 9.512 1.00 52.97 88 HIS A O 1
ATOM 717 N N . PRO A 1 89 ? 12.823 -3.512 7.332 1.00 56.25 89 PRO A N 1
ATOM 718 C CA . PRO A 1 89 ? 12.390 -4.889 7.467 1.00 56.25 89 PRO A CA 1
ATOM 719 C C . PRO A 1 89 ? 13.300 -5.591 8.481 1.00 56.25 89 PRO A C 1
ATOM 721 O O . PRO A 1 89 ? 14.521 -5.408 8.458 1.00 56.25 89 PRO A O 1
ATOM 724 N N . THR A 1 90 ? 12.688 -6.274 9.437 1.00 56.44 90 THR A N 1
ATOM 725 C CA . THR A 1 90 ? 13.368 -7.038 10.488 1.00 56.44 90 THR A CA 1
ATOM 726 C C . THR A 1 90 ? 13.625 -8.465 10.013 1.00 56.44 90 THR A C 1
ATOM 728 O O . THR A 1 90 ? 12.954 -8.928 9.099 1.00 56.44 90 THR A O 1
ATOM 731 N N . ASP A 1 91 ? 14.562 -9.180 10.643 1.00 53.56 91 ASP A N 1
ATOM 732 C CA . ASP A 1 91 ? 14.872 -10.580 10.291 1.00 53.56 91 ASP A CA 1
ATOM 733 C C . ASP A 1 91 ? 13.662 -11.535 10.451 1.00 53.56 91 ASP A C 1
ATOM 735 O O . ASP A 1 91 ? 13.680 -12.633 9.904 1.00 53.56 91 ASP A O 1
ATOM 739 N N . ASP A 1 92 ? 12.608 -11.107 11.159 1.00 54.38 92 ASP A N 1
ATOM 740 C CA . ASP A 1 92 ? 11.343 -11.839 11.337 1.00 54.38 92 ASP A CA 1
ATOM 741 C C . ASP A 1 92 ? 10.312 -11.592 10.211 1.00 54.38 92 ASP A C 1
ATOM 743 O O . ASP A 1 92 ? 9.225 -12.173 10.237 1.00 54.38 92 ASP A O 1
ATOM 747 N N . ASP A 1 93 ? 10.594 -10.707 9.247 1.00 59.75 93 ASP A N 1
ATOM 748 C CA . ASP A 1 93 ? 9.687 -10.473 8.121 1.00 59.75 93 ASP A CA 1
ATOM 749 C C . ASP A 1 93 ? 9.835 -11.616 7.101 1.00 59.75 93 ASP A C 1
ATOM 751 O O . ASP A 1 93 ? 10.801 -11.679 6.342 1.00 59.75 93 ASP A O 1
ATOM 755 N N . GLU A 1 94 ? 8.873 -12.539 7.094 1.00 60.28 94 GLU A N 1
ATOM 756 C CA . GLU A 1 94 ? 8.818 -13.642 6.131 1.00 60.28 94 GLU A CA 1
ATOM 757 C C . GLU A 1 94 ? 8.449 -13.130 4.730 1.00 60.28 94 GLU A C 1
ATOM 759 O O . GLU A 1 94 ? 7.410 -12.494 4.522 1.00 60.28 94 GLU A O 1
ATOM 764 N N . TYR A 1 95 ? 9.301 -13.433 3.750 1.00 60.56 95 TYR A N 1
ATOM 765 C CA . TYR A 1 95 ? 9.053 -13.157 2.339 1.00 60.56 95 TYR A CA 1
ATOM 766 C C . TYR A 1 95 ? 8.493 -14.411 1.675 1.00 60.56 95 TYR A C 1
ATOM 768 O O . TYR A 1 95 ? 9.094 -15.480 1.747 1.00 60.56 95 TYR A O 1
ATOM 776 N N . TYR A 1 96 ? 7.362 -14.264 0.993 1.00 59.09 96 TYR A N 1
ATOM 777 C CA . TYR A 1 96 ? 6.762 -15.334 0.206 1.00 59.09 96 TYR A CA 1
ATOM 778 C C . TYR A 1 96 ? 6.874 -14.975 -1.270 1.00 59.09 96 TYR A C 1
ATOM 780 O O . TYR A 1 96 ? 6.383 -13.921 -1.691 1.00 59.09 96 TYR A O 1
ATOM 788 N N . ASN A 1 97 ? 7.507 -15.840 -2.065 1.00 63.12 97 ASN A N 1
ATOM 789 C CA . ASN A 1 97 ? 7.402 -15.707 -3.511 1.00 63.12 97 ASN A CA 1
ATOM 790 C C . ASN A 1 97 ? 5.949 -15.928 -3.909 1.00 63.12 97 ASN A C 1
ATOM 792 O O . ASN A 1 97 ? 5.266 -16.804 -3.384 1.00 63.12 97 ASN A O 1
ATOM 796 N N . VAL A 1 98 ? 5.482 -15.151 -4.880 1.00 63.69 98 VAL A N 1
ATOM 797 C CA . VAL A 1 98 ? 4.114 -15.290 -5.390 1.00 63.69 98 VAL A CA 1
ATOM 798 C C . VAL A 1 98 ? 3.901 -16.669 -6.014 1.00 63.69 98 VAL A C 1
ATOM 800 O O . VAL A 1 98 ? 2.801 -17.200 -5.926 1.00 63.69 98 VAL A O 1
ATOM 803 N N . ASP A 1 99 ? 4.946 -17.258 -6.598 1.00 69.25 99 ASP A N 1
ATOM 804 C CA . ASP A 1 99 ? 4.879 -18.609 -7.158 1.00 69.25 99 ASP A CA 1
ATOM 805 C C . ASP A 1 99 ? 4.780 -19.695 -6.059 1.00 69.25 99 ASP A C 1
ATOM 807 O O . ASP A 1 99 ? 4.149 -20.720 -6.291 1.00 69.25 99 ASP A O 1
ATOM 811 N N . ASP A 1 100 ? 5.303 -19.443 -4.851 1.00 69.69 100 ASP A N 1
ATOM 812 C CA . ASP A 1 100 ? 5.229 -20.358 -3.692 1.00 69.69 100 ASP A CA 1
ATOM 813 C C . ASP A 1 100 ? 3.960 -20.121 -2.839 1.00 69.69 100 ASP A C 1
ATOM 815 O O . ASP A 1 100 ? 3.678 -20.836 -1.869 1.00 69.69 100 ASP A O 1
ATOM 819 N N . LEU A 1 101 ? 3.191 -19.077 -3.170 1.00 69.56 101 LEU A N 1
ATOM 820 C CA . LEU A 1 101 ? 2.038 -18.642 -2.390 1.00 69.56 101 LEU A CA 1
ATOM 821 C C . LEU A 1 101 ? 0.891 -19.653 -2.461 1.00 69.56 101 LEU A C 1
ATOM 823 O O . LEU A 1 101 ? 0.235 -19.873 -1.448 1.00 69.56 101 LEU A O 1
ATOM 827 N N . ASP A 1 102 ? 0.661 -20.277 -3.619 1.00 72.31 102 ASP A N 1
ATOM 828 C CA . ASP A 1 102 ? -0.403 -21.275 -3.780 1.00 72.31 102 ASP A CA 1
ATOM 829 C C . ASP A 1 102 ? -0.149 -22.495 -2.887 1.00 72.31 102 ASP A C 1
ATOM 831 O O . ASP A 1 102 ? -1.047 -22.924 -2.163 1.00 72.31 102 ASP A O 1
ATOM 835 N N . ASP A 1 103 ? 1.082 -23.009 -2.864 1.00 76.62 103 ASP A N 1
ATOM 836 C CA . ASP A 1 103 ? 1.461 -24.146 -2.019 1.00 76.62 103 ASP A CA 1
ATOM 837 C C . ASP A 1 103 ? 1.365 -23.785 -0.530 1.00 76.62 103 ASP A C 1
ATOM 839 O O . ASP A 1 103 ? 0.770 -24.527 0.251 1.00 76.62 103 ASP A O 1
ATOM 843 N N . THR A 1 104 ? 1.836 -22.594 -0.149 1.00 74.19 104 THR A N 1
ATOM 844 C CA . THR A 1 104 ? 1.749 -22.098 1.235 1.00 74.19 104 THR A CA 1
ATOM 845 C C . THR A 1 104 ? 0.297 -21.914 1.690 1.00 74.19 104 THR A C 1
ATOM 847 O O . THR A 1 104 ? -0.079 -22.327 2.790 1.00 74.19 104 THR A O 1
ATOM 850 N N . ILE A 1 105 ? -0.548 -21.308 0.846 1.00 72.12 105 ILE A N 1
ATOM 851 C CA . ILE A 1 105 ? -1.979 -21.139 1.124 1.00 72.12 105 ILE A CA 1
ATOM 852 C C . ILE A 1 105 ? -2.638 -22.509 1.251 1.00 72.12 105 ILE A C 1
ATOM 854 O O . ILE A 1 105 ? -3.437 -22.698 2.167 1.00 72.12 105 ILE A O 1
ATOM 858 N N . ASN A 1 106 ? -2.313 -23.460 0.375 1.00 74.44 106 ASN A N 1
ATOM 859 C CA . ASN A 1 106 ? -2.862 -24.814 0.410 1.00 74.44 106 ASN A CA 1
ATOM 860 C C . ASN A 1 106 ? -2.453 -25.565 1.685 1.00 74.44 106 ASN A C 1
ATOM 862 O O . ASN A 1 106 ? -3.294 -26.202 2.316 1.00 74.44 106 ASN A O 1
ATOM 866 N N . GLU A 1 107 ? -1.195 -25.475 2.114 1.00 79.38 107 GLU A N 1
ATOM 867 C CA . GLU A 1 107 ? -0.740 -26.088 3.366 1.00 79.38 107 GLU A CA 1
ATOM 868 C C . GLU A 1 107 ? -1.435 -25.482 4.595 1.00 79.38 107 GLU A C 1
ATOM 870 O O . GLU A 1 107 ? -1.962 -26.217 5.435 1.00 79.38 107 GLU A O 1
ATOM 875 N N . GLU A 1 108 ? -1.508 -24.151 4.688 1.00 75.12 108 GLU A N 1
ATOM 876 C CA . GLU A 1 108 ? -2.145 -23.463 5.818 1.00 75.12 108 GLU A CA 1
ATOM 877 C C . GLU A 1 108 ? -3.670 -23.666 5.830 1.00 75.12 108 GLU A C 1
ATOM 879 O O . GLU A 1 108 ? -4.264 -23.864 6.892 1.00 75.12 108 GLU A O 1
ATOM 884 N N . THR A 1 109 ? -4.325 -23.672 4.665 1.00 68.06 109 THR A N 1
ATOM 885 C CA . THR A 1 109 ? -5.759 -23.995 4.571 1.00 68.06 109 THR A CA 1
ATOM 886 C C . THR A 1 109 ? -6.029 -25.436 4.972 1.00 68.06 109 THR A C 1
ATOM 888 O O . THR A 1 109 ? -6.923 -25.654 5.783 1.00 68.06 109 THR A O 1
ATOM 891 N N . ASN A 1 110 ? -5.239 -26.410 4.513 1.00 72.88 110 ASN A N 1
ATOM 892 C CA . ASN A 1 110 ? -5.376 -27.806 4.943 1.00 72.88 110 ASN A CA 1
ATOM 893 C C . ASN A 1 110 ? -5.197 -27.949 6.458 1.00 72.88 110 ASN A C 1
ATOM 895 O O . ASN A 1 110 ? -6.021 -28.577 7.122 1.00 72.88 110 ASN A O 1
ATOM 899 N N . ARG A 1 111 ? -4.196 -27.274 7.031 1.00 75.25 111 ARG A N 1
ATOM 900 C CA . ARG A 1 111 ? -3.983 -27.246 8.480 1.00 75.25 111 ARG A CA 1
ATOM 901 C C . ARG A 1 111 ? -5.178 -26.658 9.236 1.00 75.25 111 ARG A C 1
ATOM 903 O O . ARG A 1 111 ? -5.493 -27.126 10.328 1.00 75.25 111 ARG A O 1
ATOM 910 N N . ARG A 1 112 ? -5.851 -25.636 8.702 1.00 67.56 112 ARG A N 1
ATOM 911 C CA . ARG A 1 112 ? -7.057 -25.055 9.325 1.00 67.56 112 ARG A CA 1
ATOM 912 C C . ARG A 1 112 ? -8.293 -25.932 9.155 1.00 67.56 112 ARG A C 1
ATOM 914 O O . ARG A 1 112 ? -9.030 -26.107 10.119 1.00 67.56 112 ARG A O 1
ATOM 921 N N . LEU A 1 113 ? -8.471 -26.547 7.986 1.00 66.31 113 LEU A N 1
ATOM 922 C CA . LEU A 1 113 ? -9.564 -27.483 7.695 1.00 66.31 113 LEU A CA 1
ATOM 923 C C . LEU A 1 113 ? -9.500 -28.737 8.583 1.00 66.31 113 LEU A C 1
ATOM 925 O O . LEU A 1 113 ? -10.540 -29.270 8.960 1.00 66.31 113 LEU A O 1
ATOM 929 N N . GLU A 1 114 ? -8.301 -29.177 8.974 1.00 67.38 114 GLU A N 1
ATOM 930 C CA . GLU A 1 114 ? -8.120 -30.248 9.965 1.00 67.38 114 GLU A CA 1
ATOM 931 C C . GLU A 1 114 ? -8.550 -29.842 11.387 1.00 67.38 114 GLU A C 1
ATOM 933 O O . GLU A 1 114 ? -8.822 -30.712 12.217 1.00 67.38 114 GLU A O 1
ATOM 938 N N . ASN A 1 115 ? -8.635 -28.539 11.679 1.00 62.19 115 ASN A N 1
ATOM 939 C CA . ASN A 1 115 ? -8.820 -28.011 13.032 1.00 62.19 115 ASN A CA 1
ATOM 940 C C . ASN A 1 115 ? -10.151 -27.268 13.268 1.00 62.19 115 ASN A C 1
ATOM 942 O O . ASN A 1 115 ? -10.496 -27.063 14.433 1.00 62.19 115 ASN A O 1
ATOM 946 N N . ASP A 1 116 ? -10.914 -26.885 12.233 1.00 63.34 116 ASP A N 1
ATOM 947 C CA . ASP A 1 116 ? -12.145 -26.096 12.408 1.00 63.34 116 ASP A CA 1
ATOM 948 C C . ASP A 1 116 ? -13.281 -26.462 11.425 1.00 63.34 116 ASP A C 1
ATOM 950 O O . ASP A 1 116 ? -13.133 -26.427 10.203 1.00 63.34 116 ASP A O 1
ATOM 954 N N . GLN A 1 117 ? -14.464 -26.782 11.967 1.00 61.78 117 GLN A N 1
ATOM 955 C CA . GLN A 1 117 ? -15.657 -27.149 11.188 1.00 61.78 117 GLN A CA 1
ATOM 956 C C . GLN A 1 117 ? -16.303 -25.955 10.461 1.00 61.78 117 GLN A C 1
ATOM 958 O O . GLN A 1 117 ? -17.057 -26.158 9.508 1.00 61.78 117 GLN A O 1
ATOM 963 N N . LEU A 1 118 ? -16.034 -24.716 10.891 1.00 58.25 118 LEU A N 1
ATOM 964 C CA . LEU A 1 118 ? -16.620 -23.510 10.291 1.00 58.25 118 LEU A CA 1
ATOM 965 C C . LEU A 1 118 ? -15.933 -23.106 8.978 1.00 58.25 118 LEU A C 1
ATOM 967 O O . LEU A 1 118 ? -16.601 -22.608 8.067 1.00 58.25 118 LEU A O 1
ATOM 971 N N . ASP A 1 119 ? -14.634 -23.379 8.847 1.00 61.81 119 ASP A N 1
ATOM 972 C CA . ASP A 1 119 ? -13.861 -23.084 7.634 1.00 61.81 119 ASP A CA 1
ATOM 973 C C . ASP A 1 119 ? -14.262 -24.001 6.465 1.00 61.81 119 ASP A C 1
ATOM 975 O O . ASP A 1 119 ? -14.300 -23.566 5.311 1.00 61.81 119 ASP A O 1
ATOM 979 N N . LEU A 1 120 ? -14.687 -25.237 6.763 1.00 59.06 120 LEU A N 1
ATOM 980 C CA . LEU A 1 120 ? -15.236 -26.172 5.775 1.00 59.06 120 LEU A CA 1
ATOM 981 C C . LEU A 1 120 ? -16.503 -25.609 5.095 1.00 59.06 120 LEU A C 1
ATOM 983 O O . LEU A 1 120 ? -16.697 -25.759 3.888 1.00 59.06 120 LEU A O 1
ATOM 987 N N . PHE A 1 121 ? -17.357 -24.923 5.863 1.00 55.56 121 PHE A N 1
ATOM 988 C CA . PHE A 1 121 ? -18.630 -24.373 5.385 1.00 55.56 121 PHE A CA 1
ATOM 989 C C . PHE A 1 121 ? -18.446 -23.170 4.448 1.00 55.56 121 PHE A C 1
ATOM 991 O O . PHE A 1 121 ? -19.210 -23.005 3.495 1.00 55.56 121 PHE A O 1
ATOM 998 N N . LEU A 1 122 ? -17.429 -22.337 4.693 1.00 57.53 122 LEU A N 1
ATOM 999 C CA . LEU A 1 122 ? -17.118 -21.178 3.849 1.00 57.53 122 LEU A CA 1
A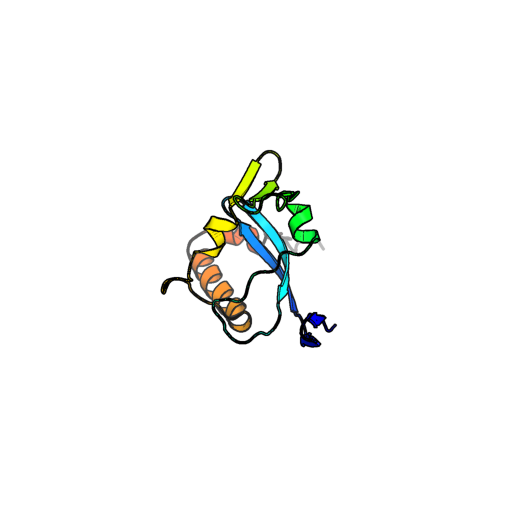TOM 1000 C C . LEU A 1 122 ? -16.515 -21.579 2.495 1.00 57.53 122 LEU A C 1
ATOM 1002 O O . LEU A 1 122 ? -16.699 -20.850 1.520 1.00 57.53 122 LEU A O 1
ATOM 1006 N N . LEU A 1 123 ? -15.824 -22.723 2.431 1.00 54.97 123 LEU A N 1
ATOM 1007 C CA . LEU A 1 123 ? -15.145 -23.196 1.224 1.00 54.97 123 LEU A CA 1
ATOM 1008 C C . LEU A 1 123 ? -16.057 -24.031 0.310 1.00 54.97 123 LEU A C 1
ATOM 1010 O O . LEU A 1 123 ? -16.060 -23.830 -0.903 1.00 54.97 123 LEU A O 1
ATOM 1014 N N . TYR A 1 124 ? -16.848 -24.943 0.883 1.00 58.66 124 TYR A N 1
ATOM 1015 C CA . TYR A 1 124 ? -17.680 -25.879 0.113 1.00 58.66 124 TYR A CA 1
ATOM 1016 C C . TYR A 1 124 ? -19.147 -25.440 -0.021 1.00 58.66 124 TYR A C 1
ATOM 1018 O O . TYR A 1 124 ? -19.865 -25.936 -0.891 1.00 58.66 124 TYR A O 1
ATOM 1026 N N . GLY A 1 125 ? -19.593 -24.473 0.790 1.00 49.66 125 GLY A N 1
ATOM 1027 C CA . GLY A 1 125 ? -21.001 -24.092 0.882 1.00 49.66 125 GLY A CA 1
ATOM 1028 C C . GLY A 1 125 ? -21.875 -25.217 1.461 1.00 49.66 125 GLY A C 1
ATOM 1029 O O . GLY A 1 125 ? -21.411 -26.338 1.667 1.00 49.66 125 GLY A O 1
ATOM 1030 N N . PRO A 1 126 ? -23.158 -24.952 1.765 1.00 46.84 126 PRO A N 1
ATOM 1031 C CA . PRO A 1 126 ? -24.062 -26.002 2.216 1.00 46.84 126 PRO A CA 1
ATOM 1032 C C . PRO A 1 126 ? -24.253 -27.015 1.083 1.00 46.84 126 PRO A C 1
ATOM 1034 O O . PRO A 1 126 ? -24.789 -26.668 0.027 1.00 46.84 126 PRO A O 1
ATOM 1037 N N . GLU A 1 127 ? -23.821 -28.258 1.303 1.00 52.88 127 GLU A N 1
ATOM 1038 C CA . GLU A 1 127 ? -24.072 -29.368 0.388 1.00 52.88 127 GLU A CA 1
ATOM 1039 C C . GLU A 1 127 ? -25.567 -29.423 0.053 1.00 52.88 127 GLU A C 1
ATOM 1041 O O . GLU A 1 127 ? -26.426 -29.642 0.913 1.00 52.88 127 GLU A O 1
ATOM 1046 N N . LYS A 1 128 ? -25.902 -29.207 -1.222 1.00 44.50 128 LYS A N 1
ATOM 1047 C CA . LYS A 1 128 ? -27.228 -29.548 -1.722 1.00 44.50 128 LYS A CA 1
ATOM 1048 C C . LYS A 1 128 ? -27.279 -31.065 -1.839 1.00 44.50 128 LYS A C 1
ATOM 1050 O O . LYS A 1 128 ? -26.890 -31.609 -2.869 1.00 44.50 128 LYS A O 1
ATOM 1055 N N . ASN A 1 129 ? -27.789 -31.727 -0.803 1.00 39.50 129 ASN A N 1
ATOM 1056 C CA . ASN A 1 129 ? -28.366 -33.059 -0.947 1.00 39.50 129 ASN A CA 1
ATOM 1057 C C . ASN A 1 129 ? -29.547 -32.945 -1.918 1.00 39.50 129 ASN A C 1
ATOM 1059 O O . ASN A 1 129 ? -30.660 -32.590 -1.535 1.00 39.50 129 ASN A O 1
ATOM 1063 N N . ILE A 1 130 ? -29.277 -33.155 -3.204 1.00 42.84 130 ILE A N 1
ATOM 1064 C CA . ILE A 1 130 ? -30.313 -33.495 -4.168 1.00 42.84 130 ILE A CA 1
ATOM 1065 C C . ILE A 1 130 ? -30.469 -35.002 -4.026 1.00 42.84 130 ILE A C 1
ATOM 1067 O O . ILE A 1 130 ? -29.684 -35.761 -4.594 1.00 42.84 130 ILE A O 1
ATOM 1071 N N . ASP A 1 131 ? -31.452 -35.419 -3.229 1.00 42.25 131 ASP A N 1
ATOM 1072 C CA . ASP A 1 131 ? -31.930 -36.795 -3.257 1.00 42.25 131 ASP A CA 1
ATOM 1073 C C . ASP A 1 131 ? -32.355 -37.108 -4.692 1.00 42.25 131 ASP A C 1
ATOM 1075 O O . ASP A 1 131 ? -33.274 -36.514 -5.260 1.00 42.25 131 ASP A O 1
ATOM 1079 N N . GLN A 1 132 ? -31.618 -38.024 -5.305 1.00 44.19 132 GLN A N 1
ATOM 1080 C CA . GLN A 1 132 ? -31.839 -38.504 -6.656 1.00 44.19 132 GLN A CA 1
ATOM 1081 C C . GLN A 1 132 ? -32.931 -39.584 -6.627 1.00 44.19 132 GLN A C 1
ATOM 1083 O O . GLN A 1 132 ? -32.701 -40.730 -6.994 1.00 44.19 132 GLN A O 1
ATOM 1088 N N . THR A 1 133 ? -34.124 -39.223 -6.161 1.00 46.03 133 THR A N 1
ATOM 1089 C CA . THR A 1 133 ? -35.347 -40.025 -6.284 1.00 46.03 133 THR A CA 1
ATOM 1090 C C . THR A 1 133 ? -36.521 -39.080 -6.490 1.00 46.03 133 THR A C 1
ATOM 1092 O O . THR A 1 133 ? -37.137 -38.673 -5.517 1.00 46.03 133 THR A O 1
ATOM 1095 N N . ASP A 1 134 ? -36.742 -38.670 -7.740 1.00 43.69 134 ASP A N 1
ATOM 1096 C CA . ASP A 1 134 ? -38.052 -38.316 -8.319 1.00 43.69 134 ASP A CA 1
ATOM 1097 C C . ASP A 1 134 ? -37.842 -37.949 -9.804 1.00 43.69 134 ASP A C 1
ATOM 1099 O O . ASP A 1 134 ? -37.931 -36.793 -10.223 1.00 43.69 134 ASP A O 1
ATOM 1103 N N . LEU A 1 135 ? -37.482 -38.972 -10.589 1.00 39.56 135 LEU A N 1
ATOM 1104 C CA . LEU A 1 135 ? -37.549 -38.987 -12.054 1.00 39.56 135 LEU A CA 1
ATOM 1105 C C . LEU A 1 135 ? -38.814 -39.740 -12.474 1.00 39.56 135 LEU A C 1
ATOM 1107 O O . LEU A 1 135 ? -39.055 -40.818 -11.884 1.00 39.56 135 LEU A O 1
#

Sequence (135 aa):
MSLELADRSIQYPRRIVMLIKVDKFVLPFDFVILDMPEDSKIPIILGRPALATTRAMIDVFNKKNKKITLRVGDDKVIFDMDQSIKRHPTDDDEYYNVDDLDDTINEETNRRLENDQLDLFLLYGPEKNIDQTDL

Solvent-accessible surface area (backbone atoms only — not comparable to full-atom values): 8816 Å² total; per-residue (Å²): 120,74,44,72,46,98,87,67,50,77,42,64,55,47,79,49,79,45,75,45,74,58,88,93,45,76,43,83,34,84,41,72,48,64,92,65,81,95,52,96,77,70,76,86,81,80,50,71,69,52,37,54,72,26,59,50,44,76,48,70,86,48,98,65,81,25,32,44,34,39,32,57,89,91,48,72,49,77,44,47,52,77,62,62,74,68,67,71,83,53,97,84,65,84,83,74,54,76,88,53,41,61,60,52,50,51,53,54,48,50,58,45,53,76,71,35,79,67,60,50,45,76,74,68,46,85,79,78,82,73,76,92,77,87,130

Foldseek 3Di:
DWDQDPVRDIWDWDWDWDFDDDPPDTDTDTDTDTDDPDDQPDDDDDDPVNCVQQVWDWAPPDPAQTWIWGHDPNDIDIDRPVVVVPDRDDPPDDDDDPVCVVVVCVVVLVVVVVPDPVSVCVPPPPDPPPPPPDD